Protein AF-B7R0A5-F1 (afdb_monomer_lite)

Sequence (135 aa):
MGEEFEGVKADACIGCGLCAQVCPHNAIFVMDNDKRVVSFHPELCKECNYECNSICPTQAIKGKPMRIDLEFEYAHCQVCGKKLDYTVKTAEFLYRKLERFYEHPEIVFMCDRCKHERVKEFPSEYLKFFGGMLK

Secondary structure (DSSP, 8-state):
------EE-TTT-----HHHHT-TT--EEEEESSSEEEEE-TTT--SS--HHHHT-TT--EESSPPSEEEEEPEEE-TTT-PEEEEEHHHHHHHHHHHTTTBS-GGGGGS-HHHHHHHHHH-TTTHHHHTTT-B-

pLDDT: mean 89.35, std 14.66, range [41.84, 98.56]

Radius of gyration: 17.72 Å; chains: 1; bounding box: 38×33×53 Å

Foldseek 3Di:
DDDDDAAFQLVLDFLPCVLCVPQPQNQWDWDDDQKIKIWGHLVSDDDDPSVSQVPRPSSRHDDRHDTDIHIFHFQAQPPPRHTDPGGPSVLVVQLVVLVQFAPASVCSSHDPVVLVVVCVVCVPCCCRHVVRHGD

Structure (mmCIF, N/CA/C/O backbone):
data_AF-B7R0A5-F1
#
_entry.id   AF-B7R0A5-F1
#
loop_
_atom_site.group_PDB
_atom_site.id
_atom_site.type_symbol
_atom_site.label_atom_id
_atom_site.label_alt_id
_atom_site.label_comp_id
_atom_site.label_asym_id
_atom_site.label_entity_id
_atom_site.label_seq_id
_atom_site.pdbx_PDB_ins_code
_atom_site.Cartn_x
_atom_site.Cartn_y
_atom_site.Cartn_z
_atom_site.occupancy
_atom_site.B_iso_or_equiv
_atom_site.auth_seq_id
_atom_site.auth_comp_id
_atom_site.auth_asym_id
_atom_site.auth_atom_id
_atom_site.pdbx_PDB_model_num
ATOM 1 N N . MET A 1 1 ? 16.142 -23.937 -3.157 1.00 41.84 1 MET A N 1
ATOM 2 C CA . MET A 1 1 ? 16.704 -23.033 -4.178 1.00 41.84 1 MET A CA 1
ATOM 3 C C . MET A 1 1 ? 15.531 -22.213 -4.684 1.00 41.84 1 MET A C 1
ATOM 5 O O . MET A 1 1 ? 14.703 -22.756 -5.397 1.00 41.84 1 MET A O 1
ATOM 9 N N . GLY A 1 2 ? 15.318 -21.027 -4.111 1.00 54.03 2 GLY A N 1
ATOM 10 C CA . GLY A 1 2 ? 14.153 -20.203 -4.440 1.00 54.03 2 GLY A CA 1
ATOM 11 C C . GLY A 1 2 ? 14.466 -19.389 -5.682 1.00 54.03 2 GLY A C 1
ATOM 12 O O . GLY A 1 2 ? 15.512 -18.750 -5.714 1.00 54.03 2 GLY A O 1
ATOM 13 N N . GLU A 1 3 ? 13.607 -19.453 -6.692 1.00 60.88 3 GLU A N 1
ATOM 14 C CA . GLU A 1 3 ? 13.766 -18.655 -7.905 1.00 60.88 3 GLU A CA 1
ATOM 15 C C . GLU A 1 3 ? 13.797 -17.164 -7.537 1.00 60.88 3 GLU A C 1
ATOM 17 O O . GLU A 1 3 ? 12.934 -16.657 -6.808 1.00 60.88 3 GLU A O 1
ATOM 22 N N . GLU A 1 4 ? 14.842 -16.468 -7.984 1.00 65.75 4 GLU A N 1
ATOM 23 C CA . GLU A 1 4 ? 14.945 -15.021 -7.850 1.00 65.75 4 GLU A CA 1
ATOM 24 C C . GLU A 1 4 ? 13.878 -14.391 -8.746 1.00 65.75 4 GLU A C 1
ATOM 26 O O . GLU A 1 4 ? 13.961 -14.442 -9.968 1.00 65.75 4 GLU A O 1
ATOM 31 N N . PHE A 1 5 ? 12.823 -13.853 -8.133 1.00 79.94 5 PHE A N 1
ATOM 32 C CA . PHE A 1 5 ? 11.783 -13.151 -8.876 1.00 79.94 5 PHE A CA 1
ATOM 33 C C . PHE A 1 5 ? 12.223 -11.716 -9.177 1.00 79.94 5 PHE A C 1
ATOM 35 O O . PHE A 1 5 ? 12.750 -11.027 -8.299 1.00 79.94 5 PHE A O 1
ATOM 42 N N . GLU A 1 6 ? 11.918 -11.256 -10.385 1.00 85.69 6 GLU A N 1
ATOM 43 C CA . GLU A 1 6 ? 12.019 -9.860 -10.800 1.00 85.69 6 GLU A CA 1
ATOM 44 C C . GLU A 1 6 ? 10.618 -9.353 -11.177 1.00 85.69 6 GLU A C 1
ATOM 46 O O . GLU A 1 6 ? 9.829 -10.067 -11.797 1.00 85.69 6 GLU A O 1
ATOM 51 N N . GLY A 1 7 ? 10.270 -8.142 -10.744 1.00 92.81 7 GLY A N 1
ATOM 52 C CA . GLY A 1 7 ? 8.958 -7.537 -10.954 1.00 92.81 7 GLY A CA 1
ATOM 53 C C . GLY A 1 7 ? 8.168 -7.315 -9.663 1.00 92.81 7 GLY A C 1
ATOM 54 O O . GLY A 1 7 ? 8.735 -7.023 -8.609 1.00 92.81 7 GLY A O 1
ATOM 55 N N . VAL A 1 8 ? 6.836 -7.408 -9.752 1.00 96.31 8 VAL A N 1
ATOM 56 C CA . VAL A 1 8 ? 5.909 -7.098 -8.651 1.00 96.31 8 VAL A CA 1
ATOM 57 C C . VAL A 1 8 ? 5.081 -8.327 -8.277 1.00 96.31 8 VAL A C 1
ATOM 59 O O . VAL A 1 8 ? 4.367 -8.886 -9.105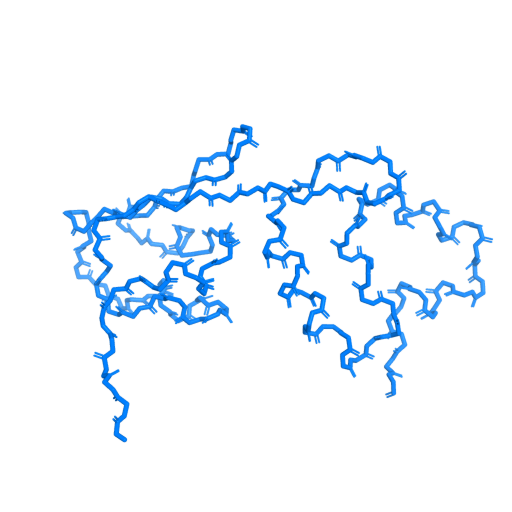 1.00 96.31 8 VAL A O 1
ATOM 62 N N . LYS A 1 9 ? 5.121 -8.708 -7.001 1.00 96.88 9 L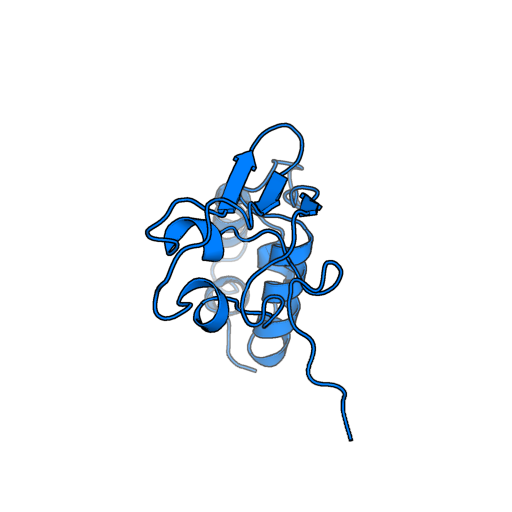YS A N 1
ATOM 63 C CA . LYS A 1 9 ? 4.234 -9.696 -6.379 1.00 96.88 9 LYS A CA 1
ATOM 64 C C . LYS A 1 9 ? 2.928 -9.033 -5.948 1.00 96.88 9 LYS A C 1
ATOM 66 O O . LYS A 1 9 ? 2.860 -8.363 -4.915 1.00 96.88 9 LYS A O 1
ATOM 71 N N . ALA A 1 10 ? 1.892 -9.196 -6.768 1.00 95.69 10 ALA A N 1
ATOM 72 C CA . ALA A 1 10 ? 0.582 -8.570 -6.576 1.00 95.69 10 ALA A CA 1
ATOM 73 C C . ALA A 1 10 ? -0.094 -8.953 -5.243 1.00 95.69 10 ALA A C 1
ATOM 75 O O . ALA A 1 10 ? -0.737 -8.127 -4.592 1.00 95.69 10 ALA A O 1
ATOM 76 N N . ASP A 1 11 ? 0.081 -10.199 -4.811 1.00 95.94 11 ASP A N 1
ATOM 77 C CA . ASP A 1 11 ? -0.434 -10.735 -3.553 1.00 95.94 11 ASP A CA 1
ATOM 78 C C . ASP A 1 11 ? 0.217 -10.070 -2.330 1.00 95.94 11 ASP A C 1
ATOM 80 O O . ASP A 1 11 ? -0.494 -9.684 -1.397 1.00 95.94 11 ASP A O 1
ATOM 84 N N . ALA A 1 12 ? 1.535 -9.849 -2.381 1.00 97.25 12 ALA A N 1
ATOM 85 C CA . ALA A 1 12 ? 2.323 -9.215 -1.324 1.00 97.25 12 ALA A CA 1
ATOM 86 C C . ALA A 1 12 ? 2.218 -7.679 -1.298 1.00 97.25 12 ALA A C 1
ATOM 88 O O . ALA A 1 12 ? 2.506 -7.054 -0.271 1.00 97.25 12 ALA A O 1
ATOM 89 N N . CYS A 1 13 ? 1.842 -7.039 -2.408 1.00 98.31 13 CYS A N 1
ATOM 90 C CA . CYS A 1 13 ? 1.622 -5.597 -2.432 1.00 98.31 13 CYS A CA 1
ATOM 91 C C . CYS A 1 13 ? 0.406 -5.237 -1.568 1.00 98.31 13 CYS A C 1
ATOM 93 O O . CYS A 1 13 ? -0.653 -5.860 -1.669 1.00 98.31 13 CYS A O 1
ATOM 95 N N . ILE A 1 14 ? 0.562 -4.212 -0.728 1.00 98.56 14 ILE A N 1
ATOM 96 C CA . ILE A 1 14 ? -0.489 -3.731 0.182 1.00 98.56 14 ILE A CA 1
ATOM 97 C C . ILE A 1 14 ? -1.093 -2.394 -0.253 1.00 98.56 14 ILE A C 1
ATOM 99 O O . ILE A 1 14 ? -1.970 -1.878 0.427 1.00 98.56 14 ILE A O 1
ATOM 103 N N . GLY A 1 15 ? -0.632 -1.800 -1.356 1.00 98.06 15 GLY A N 1
ATOM 104 C CA . GLY A 1 15 ? -1.155 -0.514 -1.825 1.00 98.06 15 GLY A CA 1
ATOM 105 C C . GLY A 1 15 ? -0.794 0.681 -0.931 1.00 98.06 15 GLY A C 1
ATOM 106 O O . GLY A 1 15 ? -1.570 1.626 -0.824 1.00 98.06 15 GLY A O 1
ATOM 107 N N . CYS A 1 16 ? 0.358 0.663 -0.248 1.00 97.75 16 CYS A N 1
ATOM 108 C CA . CYS A 1 16 ? 0.752 1.773 0.633 1.00 97.75 16 CYS A CA 1
ATOM 109 C C . CYS A 1 16 ? 1.270 3.011 -0.119 1.00 97.75 16 CYS A C 1
ATOM 111 O O . CYS A 1 16 ? 1.269 4.099 0.444 1.00 97.75 16 CYS A O 1
ATOM 113 N N . GLY A 1 17 ? 1.722 2.862 -1.369 1.00 97.50 17 GLY A N 1
ATOM 114 C CA . GLY A 1 17 ? 2.157 3.980 -2.215 1.00 97.50 17 GLY A CA 1
ATOM 115 C C . GLY A 1 17 ? 3.566 4.526 -1.946 1.00 97.50 17 GLY A C 1
ATOM 116 O O . GLY A 1 17 ? 4.028 5.377 -2.699 1.00 97.50 17 GLY A O 1
ATOM 117 N N . LEU A 1 18 ? 4.294 4.012 -0.946 1.00 98.31 18 LEU A N 1
ATOM 118 C CA . LEU A 1 18 ? 5.659 4.465 -0.619 1.00 98.31 18 LEU A CA 1
ATOM 119 C C . LEU A 1 18 ? 6.623 4.376 -1.813 1.00 98.31 18 LEU A C 1
ATOM 121 O O . LEU A 1 18 ? 7.456 5.253 -2.007 1.00 98.31 18 LEU A O 1
ATOM 125 N N . CYS A 1 19 ? 6.491 3.339 -2.645 1.00 98.25 19 CYS A N 1
ATOM 126 C CA . CYS A 1 19 ? 7.319 3.171 -3.838 1.00 98.25 19 CYS A CA 1
ATOM 127 C C . CYS A 1 19 ? 7.119 4.292 -4.871 1.00 98.25 19 CYS A C 1
ATOM 129 O O . CYS A 1 19 ? 8.086 4.678 -5.524 1.00 98.25 19 CYS A O 1
ATOM 131 N N . ALA A 1 20 ? 5.905 4.838 -4.992 1.00 98.25 20 ALA A N 1
ATOM 132 C CA . ALA A 1 20 ? 5.629 5.986 -5.850 1.00 98.25 20 ALA A CA 1
ATOM 133 C C . ALA A 1 20 ? 6.262 7.266 -5.296 1.00 98.25 20 ALA A C 1
ATOM 135 O O . ALA A 1 20 ? 6.864 8.020 -6.051 1.00 98.25 20 ALA A O 1
ATOM 136 N N . GLN A 1 21 ? 6.203 7.468 -3.975 1.00 97.88 21 GLN A N 1
ATOM 137 C CA . GLN A 1 21 ? 6.760 8.657 -3.318 1.00 97.88 21 GLN A CA 1
ATOM 138 C C . GLN A 1 21 ? 8.280 8.782 -3.474 1.00 97.88 21 GLN A C 1
ATOM 140 O O . GLN A 1 21 ? 8.796 9.894 -3.527 1.00 97.88 21 GLN A O 1
ATOM 145 N N . VAL A 1 22 ? 8.995 7.655 -3.534 1.00 98.25 22 VAL A N 1
ATOM 146 C CA . VAL A 1 22 ? 10.463 7.646 -3.648 1.00 98.25 22 VAL A CA 1
ATOM 147 C C . VAL A 1 22 ? 10.965 7.513 -5.085 1.00 98.25 22 VAL A C 1
ATOM 149 O O . VAL A 1 22 ? 12.171 7.552 -5.299 1.00 98.25 22 VAL A O 1
ATOM 152 N N . CYS A 1 23 ? 10.089 7.306 -6.075 1.00 98.06 23 CYS A N 1
ATOM 153 C CA . CYS A 1 23 ? 10.523 7.086 -7.451 1.00 98.06 23 CYS A CA 1
ATOM 154 C C . CYS A 1 23 ? 10.934 8.417 -8.109 1.00 98.06 23 CYS A C 1
ATOM 156 O O . CYS A 1 23 ? 10.058 9.224 -8.418 1.00 98.06 23 CYS A O 1
ATOM 158 N N . PRO A 1 24 ? 12.225 8.643 -8.428 1.00 97.75 24 PRO A N 1
ATOM 159 C CA . PRO A 1 24 ? 12.668 9.916 -9.007 1.00 97.75 24 PRO A CA 1
ATOM 160 C C . PRO A 1 24 ? 12.158 10.137 -10.439 1.00 97.75 24 PRO A C 1
ATOM 162 O O . PRO A 1 24 ? 12.147 11.262 -10.931 1.00 97.75 24 PRO A O 1
ATOM 165 N N . HIS A 1 25 ? 11.731 9.065 -11.113 1.00 97.75 25 HIS A N 1
ATOM 166 C CA . HIS A 1 25 ? 11.284 9.089 -12.508 1.00 97.75 25 HIS A CA 1
ATOM 167 C C . HIS A 1 25 ? 9.760 9.086 -12.661 1.00 97.75 25 HIS A C 1
ATOM 169 O O . HIS A 1 25 ? 9.275 9.035 -13.788 1.00 97.75 25 HIS A O 1
ATOM 175 N N . ASN A 1 26 ? 9.003 9.107 -11.555 1.00 97.00 26 ASN A N 1
ATOM 176 C CA . ASN A 1 26 ? 7.541 8.968 -11.563 1.00 97.00 26 ASN A CA 1
ATOM 177 C C . ASN A 1 26 ? 7.065 7.743 -12.370 1.00 97.00 26 ASN A C 1
ATOM 179 O O . ASN A 1 26 ? 6.086 7.801 -13.102 1.00 97.00 26 ASN A O 1
ATOM 183 N N . ALA A 1 27 ? 7.775 6.617 -12.258 1.00 98.12 27 ALA A N 1
ATOM 184 C CA . ALA A 1 27 ? 7.420 5.377 -12.951 1.00 98.12 27 ALA A CA 1
ATOM 185 C C . ALA A 1 27 ? 6.313 4.577 -12.242 1.00 98.12 27 ALA A C 1
ATOM 187 O O . ALA A 1 27 ? 5.928 3.502 -12.699 1.00 98.12 27 ALA A O 1
ATOM 188 N N . ILE A 1 28 ? 5.839 5.062 -11.096 1.00 98.44 28 ILE A N 1
ATOM 189 C CA . ILE A 1 28 ? 4.809 4.422 -10.285 1.00 98.44 28 ILE A CA 1
ATOM 190 C C . ILE A 1 28 ? 3.829 5.514 -9.868 1.00 98.44 28 ILE A C 1
ATOM 192 O O . ILE A 1 28 ? 4.245 6.509 -9.277 1.00 98.44 28 ILE A O 1
ATOM 196 N N . PHE A 1 29 ? 2.543 5.320 -10.147 1.00 98.12 29 PHE A N 1
ATOM 197 C CA . PHE A 1 29 ? 1.483 6.262 -9.791 1.00 98.12 29 PHE A CA 1
ATOM 198 C C . PHE A 1 29 ? 0.528 5.643 -8.780 1.00 98.12 29 PHE A C 1
ATOM 200 O O . PHE A 1 29 ? 0.268 4.438 -8.807 1.00 98.12 29 PHE A O 1
ATOM 207 N N . VAL A 1 30 ? -0.016 6.488 -7.907 1.00 97.88 30 VAL A N 1
ATOM 208 C CA . VAL A 1 30 ? -1.102 6.130 -6.994 1.00 97.88 30 VAL A CA 1
ATOM 209 C C . VAL A 1 30 ? -2.307 6.989 -7.341 1.00 97.88 30 VAL A C 1
ATOM 211 O O . VAL A 1 30 ? -2.197 8.211 -7.406 1.00 97.88 30 VAL A O 1
ATOM 214 N N . MET A 1 31 ? -3.444 6.345 -7.576 1.00 97.38 31 MET A N 1
ATOM 215 C CA . MET A 1 31 ? -4.727 7.008 -7.798 1.00 97.38 31 MET A CA 1
ATOM 216 C C . MET A 1 31 ? -5.668 6.641 -6.655 1.00 97.38 31 MET A C 1
ATOM 218 O O . MET A 1 31 ? -5.859 5.458 -6.367 1.00 97.38 31 MET A O 1
ATOM 222 N N . ASP A 1 32 ? -6.235 7.656 -6.008 1.00 95.31 32 ASP A N 1
ATOM 223 C CA . ASP A 1 32 ? -7.108 7.522 -4.842 1.00 95.31 32 ASP A CA 1
ATOM 224 C C . ASP A 1 32 ? -8.536 7.971 -5.201 1.00 95.31 32 ASP A C 1
ATOM 226 O O . ASP A 1 32 ? -8.844 9.161 -5.163 1.00 95.31 32 ASP A O 1
ATOM 230 N N . ASN A 1 33 ? -9.406 7.018 -5.553 1.00 93.25 33 ASN A N 1
ATOM 231 C CA . ASN A 1 33 ? -10.826 7.258 -5.848 1.00 93.25 33 ASN A CA 1
ATOM 232 C C . ASN A 1 33 ? -11.710 6.449 -4.870 1.00 93.25 33 ASN A C 1
ATOM 234 O O . ASN A 1 33 ? -11.512 6.487 -3.649 1.00 93.25 33 ASN A O 1
ATOM 238 N N . ASP A 1 34 ? -12.685 5.695 -5.390 1.00 93.88 34 ASP A N 1
ATOM 239 C CA . ASP A 1 34 ? -13.448 4.706 -4.615 1.00 93.88 34 ASP A CA 1
ATOM 240 C C . ASP A 1 34 ? -12.549 3.560 -4.143 1.00 93.88 34 ASP A C 1
ATOM 242 O O . ASP A 1 34 ? -12.681 3.081 -3.018 1.00 93.88 34 ASP A O 1
ATOM 246 N N . LYS A 1 35 ? -11.572 3.195 -4.978 1.00 96.69 35 LYS A N 1
ATOM 247 C CA . LYS A 1 35 ? -10.487 2.261 -4.675 1.00 96.69 35 LYS A CA 1
ATOM 248 C C . LYS A 1 35 ? -9.143 2.950 -4.841 1.00 96.69 35 LYS A C 1
ATOM 250 O O . LYS A 1 35 ? -9.030 3.943 -5.566 1.00 96.69 35 LYS A O 1
ATOM 255 N N . ARG A 1 36 ? -8.118 2.388 -4.204 1.00 97.88 36 ARG A N 1
ATOM 256 C CA . ARG A 1 36 ? -6.733 2.775 -4.461 1.00 97.88 36 ARG A CA 1
ATOM 257 C C . ARG A 1 36 ? -6.163 1.924 -5.585 1.00 97.88 36 ARG A C 1
ATOM 259 O O . ARG A 1 36 ? -6.226 0.701 -5.510 1.00 97.88 36 ARG A O 1
ATOM 266 N N . VAL A 1 37 ? -5.532 2.562 -6.565 1.00 98.44 37 VAL A N 1
ATOM 267 C CA . VAL A 1 37 ? -4.803 1.881 -7.642 1.00 98.44 37 VAL A CA 1
ATOM 268 C C . VAL A 1 37 ? -3.326 2.248 -7.578 1.00 98.44 37 VAL A C 1
ATOM 270 O O . VAL A 1 37 ? -2.994 3.428 -7.499 1.00 98.44 37 VAL A O 1
ATOM 273 N N . VAL A 1 38 ? -2.443 1.248 -7.624 1.00 98.44 38 VAL A N 1
ATOM 274 C CA . VAL A 1 38 ? -0.997 1.436 -7.810 1.00 98.44 38 VAL A CA 1
ATOM 275 C C . VAL A 1 38 ? -0.621 0.957 -9.207 1.00 98.44 38 VAL A C 1
ATOM 277 O O . VAL A 1 38 ? -0.722 -0.234 -9.496 1.00 98.44 38 VAL A O 1
ATOM 280 N N . SER A 1 39 ? -0.202 1.888 -10.061 1.00 98.38 39 SER A N 1
ATOM 281 C CA . SER A 1 39 ? 0.099 1.649 -11.474 1.00 98.38 39 SER A CA 1
ATOM 282 C C . SER A 1 39 ? 1.600 1.729 -11.732 1.00 98.38 39 SER A C 1
ATOM 284 O O . SER A 1 39 ? 2.229 2.730 -11.392 1.00 98.38 39 SER A O 1
ATOM 286 N N . PHE A 1 40 ? 2.182 0.687 -12.326 1.00 98.25 40 PHE A N 1
ATOM 287 C CA . PHE A 1 40 ? 3.617 0.586 -12.612 1.00 98.25 40 PHE A CA 1
ATOM 288 C C . PHE A 1 40 ? 3.889 0.745 -14.108 1.00 98.25 40 PHE A C 1
ATOM 290 O O . PHE A 1 40 ? 3.272 0.064 -14.925 1.00 98.25 40 PHE A O 1
ATOM 297 N N . HIS A 1 41 ? 4.831 1.613 -14.468 1.00 98.12 41 HIS A N 1
ATOM 298 C CA . HIS A 1 41 ? 5.157 2.009 -15.840 1.00 98.12 41 HIS A CA 1
ATOM 299 C C . HIS A 1 41 ? 6.634 1.709 -16.164 1.00 98.12 41 HIS A C 1
ATOM 301 O O . HIS A 1 41 ? 7.502 2.569 -15.967 1.00 98.12 41 HIS A O 1
ATOM 307 N N . PRO A 1 42 ? 6.974 0.487 -16.626 1.00 96.94 42 PRO A N 1
ATOM 308 C CA . PRO A 1 42 ? 8.355 0.097 -16.943 1.00 96.94 42 PRO A CA 1
ATOM 309 C C . PRO A 1 42 ? 9.042 1.001 -17.973 1.00 96.94 42 PRO A C 1
ATOM 311 O O . PRO A 1 42 ? 10.268 1.128 -17.962 1.00 96.94 42 PRO A O 1
ATOM 314 N N . GLU A 1 43 ? 8.272 1.621 -18.861 1.00 97.19 43 GLU A N 1
ATOM 315 C CA . GLU A 1 43 ? 8.731 2.559 -19.882 1.00 97.19 43 GLU A CA 1
ATOM 316 C C . GLU A 1 43 ? 9.273 3.868 -19.289 1.00 97.19 43 GLU A C 1
ATOM 318 O O . GLU A 1 43 ? 10.166 4.487 -19.866 1.00 97.19 43 GLU A O 1
ATOM 323 N N . LEU A 1 44 ? 8.786 4.261 -18.109 1.00 97.75 44 LEU A N 1
ATOM 324 C CA . LEU A 1 44 ? 9.267 5.428 -17.366 1.00 97.75 44 LEU A CA 1
ATOM 325 C C . LEU A 1 44 ? 10.395 5.065 -16.388 1.00 97.75 44 LEU A C 1
ATOM 327 O O . LEU A 1 44 ? 11.124 5.941 -15.925 1.00 97.75 44 LEU A O 1
ATOM 331 N N . CYS A 1 45 ? 10.565 3.778 -16.074 1.00 97.44 45 CYS A N 1
ATOM 332 C CA . CYS A 1 45 ? 11.592 3.296 -15.157 1.00 97.44 45 CYS A CA 1
ATOM 333 C C . CYS A 1 45 ? 12.979 3.311 -15.824 1.00 97.44 45 CYS A C 1
ATOM 335 O O . CYS A 1 45 ? 13.330 2.427 -16.619 1.00 97.44 45 CYS A O 1
ATOM 337 N N . LYS A 1 46 ? 13.751 4.345 -15.475 1.00 95.69 46 LYS A N 1
ATOM 338 C CA . LYS A 1 46 ? 15.133 4.598 -15.900 1.00 95.69 46 LYS A CA 1
ATOM 339 C C . LYS A 1 46 ? 16.124 4.259 -14.780 1.00 95.69 46 LYS A C 1
ATOM 341 O O . LYS A 1 46 ? 15.729 3.923 -13.664 1.00 95.69 46 LYS A O 1
ATOM 346 N N . GLU A 1 47 ? 17.411 4.361 -15.095 1.00 95.06 47 GLU A N 1
ATOM 347 C CA . GLU A 1 47 ? 18.515 4.093 -14.171 1.00 95.06 47 GLU A CA 1
ATOM 348 C C . GLU A 1 47 ? 18.389 4.906 -12.864 1.00 95.06 47 GLU A C 1
ATOM 350 O O . GLU A 1 47 ? 18.138 6.115 -12.880 1.00 95.06 47 GLU A O 1
ATOM 355 N N . CYS A 1 48 ? 18.476 4.206 -11.730 1.00 95.81 48 CYS A N 1
ATOM 356 C CA . CYS A 1 48 ? 18.403 4.717 -10.356 1.00 95.81 48 CYS A CA 1
ATOM 357 C C . CYS A 1 48 ? 18.906 3.632 -9.380 1.00 95.81 48 CYS A C 1
ATOM 359 O O . CYS A 1 48 ? 19.227 2.525 -9.816 1.00 95.81 48 CYS A O 1
ATOM 361 N N . ASN A 1 49 ? 18.919 3.900 -8.067 1.00 95.38 49 ASN A N 1
ATOM 362 C CA . ASN A 1 49 ? 19.333 2.900 -7.068 1.00 95.38 49 ASN A CA 1
ATOM 363 C C . ASN A 1 49 ? 18.172 2.047 -6.541 1.00 95.38 49 ASN A C 1
ATOM 365 O O . ASN A 1 49 ? 18.311 1.393 -5.507 1.00 95.38 49 ASN A O 1
ATOM 369 N N . TYR A 1 50 ? 17.032 2.025 -7.241 1.00 95.81 50 TYR A N 1
ATOM 370 C CA . TYR A 1 50 ? 15.914 1.146 -6.914 1.00 95.81 50 TYR A CA 1
ATOM 371 C C . TYR A 1 50 ? 15.361 1.343 -5.489 1.00 95.81 50 TYR A C 1
ATOM 373 O O . TYR A 1 50 ? 14.893 0.394 -4.861 1.00 95.81 50 TYR A O 1
ATOM 381 N N . GLU A 1 51 ? 15.330 2.583 -4.995 1.00 97.69 51 GLU A N 1
ATOM 382 C CA . GLU A 1 51 ? 14.821 2.954 -3.668 1.00 97.69 51 GLU A CA 1
ATOM 383 C C . GLU A 1 51 ? 13.381 2.459 -3.429 1.00 97.69 51 GLU A C 1
ATOM 385 O O . GLU A 1 51 ? 13.017 2.101 -2.307 1.00 97.69 51 GLU A O 1
ATOM 390 N N . CYS A 1 52 ? 12.579 2.348 -4.495 1.00 98.00 52 CYS A N 1
ATOM 391 C CA . CYS A 1 52 ? 11.233 1.771 -4.471 1.00 98.00 52 CYS A CA 1
ATOM 392 C C . CYS A 1 52 ? 11.189 0.301 -4.003 1.00 98.00 52 CYS A C 1
ATOM 394 O O . CYS A 1 52 ? 10.181 -0.119 -3.430 1.00 98.00 52 CYS A O 1
ATOM 396 N N . ASN A 1 53 ? 12.269 -0.461 -4.204 1.00 97.44 53 ASN A N 1
ATOM 397 C CA . ASN A 1 53 ? 12.439 -1.829 -3.713 1.00 97.44 53 ASN A CA 1
ATOM 398 C C . ASN A 1 53 ? 12.759 -1.846 -2.221 1.00 97.44 53 ASN A C 1
ATOM 400 O O . ASN A 1 53 ? 12.082 -2.530 -1.454 1.00 97.44 53 ASN A O 1
ATOM 404 N N . SER A 1 54 ? 13.728 -1.036 -1.799 1.00 96.75 54 SER A N 1
ATOM 405 C CA . SER A 1 54 ? 14.186 -0.981 -0.407 1.00 96.75 54 SER A CA 1
ATOM 406 C C . SER A 1 54 ? 13.131 -0.421 0.548 1.00 96.75 54 SER A C 1
ATOM 408 O O . SER A 1 54 ? 13.031 -0.875 1.686 1.00 96.75 54 SER A O 1
ATOM 410 N N . ILE A 1 55 ? 12.311 0.535 0.097 1.00 98.06 55 ILE A N 1
ATOM 411 C CA . ILE A 1 55 ? 11.245 1.120 0.924 1.00 98.06 55 ILE A CA 1
ATOM 412 C C . ILE A 1 55 ? 10.029 0.192 1.071 1.00 98.06 55 ILE A C 1
ATOM 414 O O . ILE A 1 55 ? 9.173 0.430 1.922 1.00 98.06 55 ILE A O 1
ATOM 418 N N . CYS A 1 56 ? 9.907 -0.846 0.234 1.00 98.25 56 CYS A N 1
ATOM 419 C CA . CYS A 1 56 ? 8.726 -1.698 0.203 1.00 98.25 56 CYS A CA 1
ATOM 420 C C . CYS A 1 56 ? 8.637 -2.552 1.482 1.00 98.25 56 CYS A C 1
ATOM 422 O O . CYS A 1 56 ? 9.402 -3.507 1.644 1.00 98.25 56 CYS A O 1
ATOM 424 N N . PRO A 1 57 ? 7.668 -2.297 2.380 1.00 97.62 57 PRO A N 1
ATOM 425 C CA . PRO A 1 57 ? 7.644 -2.930 3.697 1.00 97.62 57 PRO A CA 1
ATOM 426 C C . PRO A 1 57 ? 7.316 -4.430 3.645 1.00 97.62 57 PRO A C 1
ATOM 428 O O . PRO A 1 57 ? 7.562 -5.144 4.617 1.00 97.62 57 PRO A O 1
ATOM 431 N N . THR A 1 58 ? 6.760 -4.899 2.525 1.00 97.62 58 THR A N 1
ATOM 432 C CA . THR A 1 58 ? 6.445 -6.307 2.253 1.00 97.62 58 THR A CA 1
ATOM 433 C C . THR A 1 58 ? 7.387 -6.953 1.239 1.00 97.62 58 THR A C 1
ATOM 435 O O . THR A 1 58 ? 7.196 -8.121 0.912 1.00 97.62 58 THR A O 1
ATOM 438 N N . GLN A 1 59 ? 8.395 -6.223 0.741 1.00 96.81 59 GLN A N 1
ATOM 439 C CA . GLN A 1 59 ? 9.309 -6.687 -0.315 1.00 96.81 59 GLN A CA 1
ATOM 440 C C . GLN A 1 59 ? 8.567 -7.209 -1.561 1.00 96.81 59 GLN A C 1
ATOM 442 O O . GLN A 1 59 ? 8.984 -8.173 -2.203 1.00 96.81 59 GLN A O 1
ATOM 447 N N . ALA A 1 60 ? 7.434 -6.584 -1.890 1.00 97.50 60 ALA A N 1
ATOM 448 C CA . ALA A 1 60 ? 6.589 -6.975 -3.011 1.00 97.50 60 ALA A CA 1
ATOM 449 C C . ALA A 1 60 ? 7.187 -6.620 -4.379 1.00 97.50 60 ALA A C 1
ATOM 451 O O . ALA A 1 60 ? 6.716 -7.135 -5.384 1.00 97.50 60 ALA A O 1
ATOM 452 N N . ILE A 1 61 ? 8.197 -5.755 -4.437 1.00 96.38 61 ILE A N 1
ATOM 453 C CA . ILE A 1 61 ? 8.878 -5.360 -5.672 1.00 96.38 61 ILE A CA 1
ATOM 454 C C . ILE A 1 61 ? 10.357 -5.749 -5.595 1.00 96.38 61 ILE A C 1
ATOM 456 O O . ILE A 1 61 ? 10.983 -5.595 -4.542 1.00 96.38 61 ILE A O 1
ATOM 460 N N . LYS A 1 62 ? 10.881 -6.296 -6.698 1.00 95.56 62 LYS A N 1
ATOM 461 C CA . LYS A 1 62 ? 12.307 -6.569 -6.912 1.00 95.56 62 LYS A CA 1
ATOM 462 C C . LYS A 1 62 ? 12.723 -6.155 -8.319 1.00 95.56 62 LYS A C 1
ATOM 464 O O . LYS A 1 62 ? 12.038 -6.497 -9.279 1.00 95.56 62 LYS A O 1
ATOM 469 N N . GLY A 1 63 ? 13.865 -5.481 -8.438 1.00 94.38 63 GLY A N 1
ATOM 470 C CA . GLY A 1 63 ? 14.415 -5.052 -9.724 1.00 94.38 63 GLY A CA 1
ATOM 471 C C . GLY A 1 63 ? 13.500 -4.071 -10.457 1.00 94.38 63 GLY A C 1
ATOM 472 O O . GLY A 1 63 ? 12.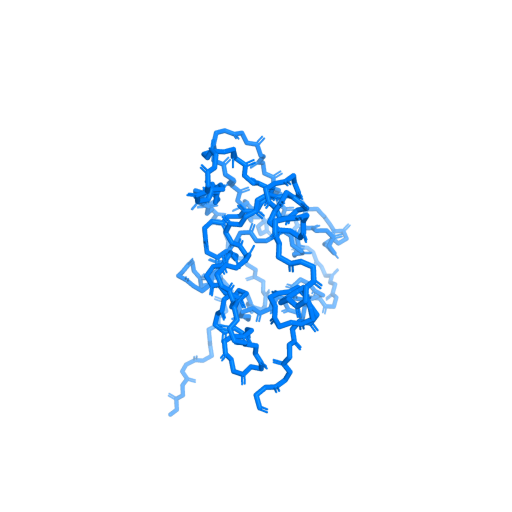857 -3.215 -9.834 1.00 94.38 63 GLY A O 1
ATOM 473 N N . LYS A 1 64 ? 13.455 -4.185 -11.788 1.00 94.75 64 LYS A N 1
ATOM 474 C CA . LYS A 1 64 ? 12.591 -3.350 -12.624 1.00 94.75 64 LYS A CA 1
ATOM 475 C C . LYS A 1 64 ? 11.157 -3.908 -12.624 1.00 94.75 64 LYS A C 1
ATOM 477 O O . LYS A 1 64 ? 10.956 -5.067 -12.984 1.00 94.75 64 LYS A O 1
ATOM 482 N N . PRO A 1 65 ? 10.132 -3.118 -12.250 1.00 94.56 65 PRO A N 1
ATOM 483 C CA . PRO A 1 65 ? 8.752 -3.593 -12.275 1.00 94.56 65 PRO A CA 1
ATOM 484 C C . PRO A 1 65 ? 8.260 -3.796 -13.712 1.00 94.56 65 PRO A C 1
ATOM 486 O O . PRO A 1 65 ? 8.666 -3.075 -14.620 1.00 94.56 65 PRO A O 1
ATOM 489 N N . MET A 1 66 ? 7.333 -4.735 -13.904 1.00 94.00 66 MET A N 1
ATOM 490 C CA . MET A 1 66 ? 6.568 -4.889 -15.147 1.00 94.00 66 MET A CA 1
ATOM 491 C C . MET A 1 66 ? 5.356 -3.945 -15.180 1.00 94.00 66 MET A C 1
ATOM 493 O O . MET A 1 66 ? 4.967 -3.399 -14.146 1.00 94.00 66 MET A O 1
ATOM 497 N N . ARG A 1 67 ? 4.740 -3.766 -16.358 1.00 97.44 67 ARG A N 1
ATOM 498 C CA . ARG A 1 67 ? 3.489 -3.004 -16.495 1.00 97.44 67 ARG A CA 1
ATOM 499 C C . ARG A 1 67 ? 2.376 -3.755 -15.764 1.00 97.44 67 ARG A C 1
ATOM 501 O O . ARG A 1 67 ? 2.012 -4.851 -16.181 1.00 97.44 67 ARG A O 1
ATOM 508 N N . ILE A 1 68 ? 1.851 -3.175 -14.689 1.00 97.44 68 ILE A N 1
ATOM 509 C CA . ILE A 1 68 ? 0.742 -3.746 -13.919 1.00 97.44 68 ILE A CA 1
ATOM 510 C C . ILE A 1 68 ? -0.006 -2.653 -13.159 1.00 97.44 68 ILE A C 1
ATOM 512 O O . ILE A 1 68 ? 0.613 -1.721 -12.642 1.00 97.44 68 ILE A O 1
ATOM 516 N N . ASP A 1 69 ? -1.322 -2.815 -13.064 1.00 98.19 69 ASP A N 1
ATOM 517 C CA . ASP A 1 69 ? -2.208 -1.990 -12.250 1.00 98.19 69 ASP A CA 1
ATOM 518 C C . ASP A 1 69 ? -2.780 -2.863 -11.128 1.00 98.19 69 ASP A C 1
ATOM 520 O O . ASP A 1 69 ? -3.349 -3.925 -11.379 1.00 98.19 69 ASP A O 1
ATOM 524 N N . LEU A 1 70 ? -2.569 -2.447 -9.879 1.00 98.25 70 LEU A N 1
ATOM 525 C CA . LEU A 1 70 ? -3.017 -3.172 -8.691 1.00 98.25 70 LEU A CA 1
ATOM 526 C C . LEU A 1 70 ? -4.080 -2.367 -7.954 1.00 98.25 70 LEU A C 1
ATOM 528 O O . LEU A 1 70 ? -3.797 -1.261 -7.494 1.00 98.25 70 LEU A O 1
ATOM 532 N N . GLU A 1 71 ? -5.271 -2.939 -7.803 1.00 98.31 71 GLU A N 1
ATOM 533 C CA . GLU A 1 71 ? -6.392 -2.310 -7.103 1.00 98.31 71 GLU A CA 1
ATOM 534 C C . GLU A 1 71 ? -6.526 -2.804 -5.657 1.00 98.31 71 GLU A C 1
ATOM 536 O O . GLU A 1 71 ? -6.339 -3.986 -5.358 1.00 98.31 71 GLU A O 1
ATOM 541 N N . PHE A 1 72 ? -6.892 -1.895 -4.754 1.00 98.38 72 PHE A N 1
ATOM 542 C CA . PHE A 1 72 ? -7.044 -2.159 -3.329 1.00 98.38 72 PHE A CA 1
ATOM 543 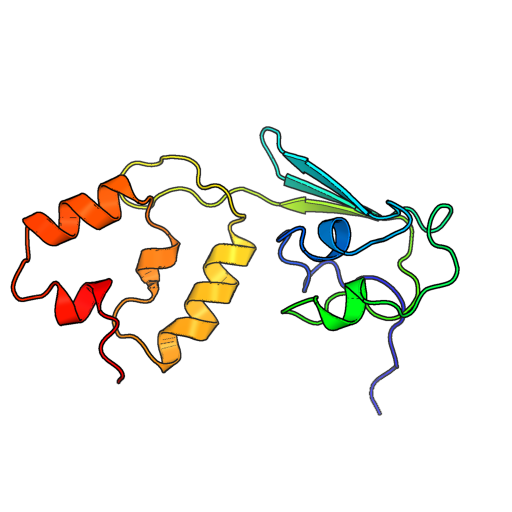C C . PHE A 1 72 ? -8.275 -1.459 -2.753 1.00 98.38 72 PHE A C 1
ATOM 545 O O . PHE A 1 72 ? -8.503 -0.271 -2.988 1.00 98.38 72 PHE A O 1
ATOM 552 N N . GLU A 1 73 ? -9.014 -2.184 -1.915 1.00 98.31 73 GLU A N 1
ATOM 553 C CA . GLU A 1 73 ? -10.104 -1.623 -1.117 1.00 98.31 73 GLU A CA 1
ATOM 554 C C . GLU A 1 73 ? -9.559 -0.800 0.057 1.00 98.31 73 GLU A C 1
ATOM 556 O O . GLU A 1 73 ? -8.575 -1.186 0.704 1.00 98.31 73 GLU A O 1
ATOM 561 N N . TYR A 1 74 ? -10.221 0.316 0.371 1.00 98.44 74 TYR A N 1
ATOM 562 C CA . TYR A 1 74 ? -9.920 1.087 1.576 1.00 98.44 74 TYR A CA 1
ATOM 563 C C . TYR A 1 74 ? -10.394 0.368 2.832 1.00 98.44 74 TYR A C 1
ATOM 565 O O . TYR A 1 74 ? -11.476 -0.225 2.877 1.00 98.44 74 TYR A O 1
ATOM 573 N N . ALA A 1 75 ? -9.595 0.474 3.891 1.00 98.25 75 ALA A N 1
ATOM 574 C CA . ALA A 1 75 ? -10.060 0.115 5.214 1.00 98.25 75 ALA A CA 1
ATOM 575 C C . ALA A 1 75 ? -11.163 1.088 5.650 1.00 98.25 75 ALA A C 1
ATOM 577 O O . ALA A 1 75 ? -11.176 2.264 5.282 1.00 98.25 75 ALA A O 1
ATOM 578 N N . HIS A 1 76 ? -12.089 0.593 6.461 1.00 98.12 76 HIS A N 1
ATOM 579 C CA . HIS A 1 76 ? -13.146 1.398 7.055 1.00 98.12 76 HIS A CA 1
ATOM 580 C C . HIS A 1 76 ? -13.067 1.271 8.569 1.00 98.12 76 HIS A C 1
ATOM 582 O O . HIS A 1 76 ? -12.687 0.231 9.108 1.00 98.12 76 HIS A O 1
ATOM 588 N N . CYS A 1 77 ? -13.405 2.352 9.265 1.00 97.31 77 CYS A N 1
ATOM 589 C CA . CYS A 1 77 ? -13.436 2.358 10.711 1.00 97.31 77 CYS A CA 1
ATOM 590 C C . CYS A 1 77 ? -14.463 1.336 11.207 1.00 97.31 77 CYS A C 1
ATOM 592 O O . CYS A 1 77 ? -15.652 1.493 10.947 1.00 97.31 77 CYS A O 1
ATOM 594 N N . GLN A 1 78 ? -14.027 0.360 11.998 1.00 95.75 78 GLN A N 1
ATOM 595 C CA . GLN A 1 78 ? -14.889 -0.691 12.548 1.00 95.75 78 GLN A CA 1
ATOM 596 C C . GLN A 1 78 ? -15.977 -0.173 13.509 1.00 95.75 78 GLN A C 1
ATOM 598 O O . GLN A 1 78 ? -16.908 -0.899 13.827 1.00 95.75 78 GLN A O 1
ATOM 603 N N . VAL A 1 79 ? -15.862 1.076 13.980 1.00 94.31 79 VAL A N 1
ATOM 604 C CA . VAL A 1 79 ? -16.823 1.694 14.909 1.00 94.31 79 VAL A CA 1
ATOM 605 C C . VAL A 1 79 ? -17.875 2.520 14.171 1.00 94.31 79 VAL A C 1
ATOM 607 O O . VAL A 1 79 ? -19.061 2.382 14.435 1.00 94.31 79 VAL A O 1
ATOM 610 N N . CYS A 1 80 ? -17.457 3.399 13.255 1.00 96.62 80 CYS A N 1
ATOM 611 C CA . CYS A 1 80 ? -18.363 4.362 12.610 1.00 96.62 80 CYS A CA 1
ATOM 612 C C . CYS A 1 80 ? -18.510 4.186 11.095 1.00 96.62 80 CYS A C 1
ATOM 614 O O . CYS A 1 80 ? -19.190 4.984 10.459 1.00 96.62 80 CYS A O 1
ATOM 616 N N . GLY A 1 81 ? -17.816 3.220 10.491 1.00 97.00 81 GLY A N 1
ATOM 617 C CA . GLY A 1 81 ? -17.823 2.991 9.046 1.00 97.00 81 GLY A CA 1
ATOM 618 C C . GLY A 1 81 ? -17.078 4.043 8.219 1.00 97.00 81 GLY A C 1
ATOM 619 O O . GLY A 1 81 ? -17.049 3.934 7.001 1.00 97.00 81 GLY A O 1
ATOM 620 N N . LYS A 1 82 ? -16.450 5.060 8.830 1.00 97.75 82 LYS A N 1
ATOM 621 C CA . LYS A 1 82 ? -15.686 6.083 8.091 1.00 97.75 82 LYS A CA 1
ATOM 622 C C . LYS A 1 82 ? -14.557 5.440 7.272 1.00 97.75 82 LYS A C 1
ATOM 624 O O . LYS A 1 82 ? -13.741 4.720 7.846 1.00 97.75 82 LYS A O 1
ATOM 629 N N . LYS A 1 83 ? -14.462 5.770 5.978 1.00 97.38 83 LYS A N 1
ATOM 630 C CA . LYS A 1 83 ? -13.328 5.407 5.109 1.00 97.38 83 LYS A CA 1
ATOM 631 C C . LYS A 1 83 ? -12.006 5.922 5.694 1.00 97.38 83 LYS A C 1
ATOM 633 O O . LYS A 1 83 ? -11.916 7.091 6.079 1.00 97.38 83 LYS A O 1
ATOM 638 N N . LEU A 1 84 ? -11.010 5.047 5.781 1.00 97.25 84 LEU A N 1
ATOM 639 C CA . LEU A 1 84 ? -9.651 5.368 6.221 1.00 97.25 84 LEU A CA 1
ATOM 640 C C . LEU A 1 84 ? -8.777 5.740 5.011 1.00 97.25 84 LEU A C 1
ATOM 642 O O . LEU A 1 84 ? -9.131 5.470 3.866 1.00 97.25 84 LEU A O 1
ATOM 646 N N . ASP A 1 85 ? -7.638 6.375 5.261 1.00 96.00 85 ASP A N 1
ATOM 647 C CA . ASP A 1 85 ? -6.680 6.862 4.254 1.00 96.00 85 ASP A CA 1
ATOM 648 C C . ASP A 1 85 ? -5.703 5.779 3.747 1.00 96.00 85 ASP A C 1
ATOM 650 O O . ASP A 1 85 ? -4.840 6.030 2.898 1.00 96.00 85 ASP A O 1
ATOM 654 N N . TYR A 1 86 ? -5.870 4.546 4.225 1.00 97.44 86 TYR A N 1
ATOM 655 C CA . TYR A 1 86 ? -5.102 3.374 3.824 1.00 97.44 86 TYR A CA 1
ATOM 656 C C . TYR A 1 86 ? -5.993 2.175 3.498 1.00 97.44 86 TYR A C 1
ATOM 658 O O . TYR A 1 86 ? -7.181 2.111 3.821 1.00 97.44 86 TYR A O 1
ATOM 666 N N . THR A 1 87 ? -5.392 1.208 2.815 1.00 98.50 87 THR A N 1
ATOM 667 C CA . THR A 1 87 ? -6.066 0.013 2.307 1.00 98.50 87 THR A CA 1
ATOM 668 C C . THR A 1 87 ? -6.334 -1.006 3.413 1.00 98.50 87 THR A C 1
ATOM 670 O O . THR A 1 87 ? -5.646 -1.021 4.439 1.00 98.50 87 THR A O 1
ATOM 673 N N . VAL A 1 88 ? -7.271 -1.928 3.173 1.00 98.44 88 VAL A N 1
ATOM 674 C CA . VAL A 1 88 ? -7.503 -3.089 4.054 1.00 98.44 88 VAL A CA 1
ATOM 675 C C . VAL A 1 88 ? -6.205 -3.870 4.267 1.00 98.44 88 VAL A C 1
ATOM 677 O O . VAL A 1 88 ? -5.815 -4.114 5.405 1.00 98.44 88 VAL A O 1
ATOM 680 N N . LYS A 1 89 ? -5.461 -4.154 3.190 1.00 98.50 89 LYS A N 1
ATOM 681 C CA . LYS A 1 89 ? -4.175 -4.863 3.276 1.00 98.50 89 LYS A CA 1
ATOM 682 C C . LYS A 1 89 ? -3.133 -4.124 4.122 1.00 98.50 89 LYS A C 1
ATOM 684 O O . LYS A 1 89 ? -2.328 -4.759 4.798 1.00 98.50 89 LYS A O 1
ATOM 689 N N . THR A 1 90 ? -3.124 -2.789 4.098 1.00 98.25 90 THR A N 1
ATOM 690 C CA . THR A 1 90 ? -2.230 -1.999 4.960 1.00 98.25 90 THR A CA 1
ATOM 691 C C . THR A 1 90 ? -2.628 -2.144 6.426 1.00 98.25 90 THR A C 1
ATOM 693 O O . THR A 1 90 ? -1.762 -2.365 7.271 1.00 98.25 90 THR A O 1
ATOM 696 N N . ALA A 1 91 ? -3.926 -2.086 6.729 1.00 97.94 91 ALA A N 1
ATOM 697 C CA . ALA A 1 91 ? -4.440 -2.298 8.079 1.00 97.94 91 ALA A CA 1
ATOM 698 C C . ALA A 1 91 ? -4.085 -3.701 8.605 1.00 97.94 91 ALA A C 1
ATOM 700 O O . ALA A 1 91 ? -3.552 -3.830 9.703 1.00 97.94 91 ALA A O 1
ATOM 701 N N . GLU A 1 92 ? -4.286 -4.744 7.796 1.00 98.06 92 GLU A N 1
ATOM 702 C CA . GLU A 1 92 ? -3.929 -6.132 8.127 1.00 98.06 92 GLU A CA 1
ATOM 703 C C . GLU A 1 92 ? -2.422 -6.314 8.344 1.00 98.06 92 GLU A C 1
ATOM 705 O O . GLU A 1 92 ? -1.994 -7.002 9.273 1.00 98.06 92 GLU A O 1
ATOM 710 N N . PHE A 1 93 ? -1.599 -5.685 7.502 1.00 97.75 93 PHE A N 1
ATOM 711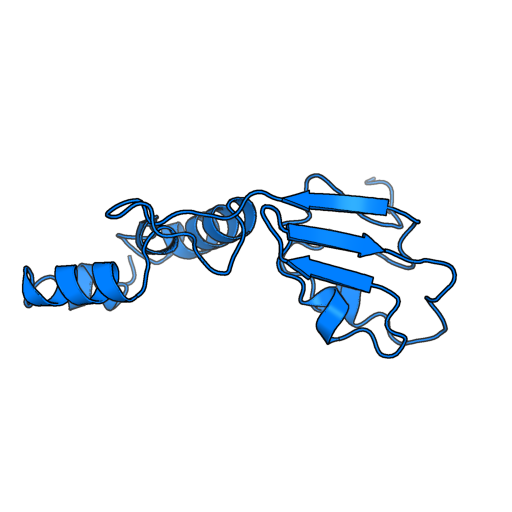 C CA . PHE A 1 93 ? -0.148 -5.703 7.653 1.00 97.75 93 PHE A CA 1
ATOM 712 C C . PHE A 1 93 ? 0.290 -5.080 8.983 1.00 97.75 93 PHE A C 1
ATOM 714 O O . PHE A 1 93 ? 1.125 -5.649 9.691 1.00 97.75 93 PHE A O 1
ATOM 721 N N . LEU A 1 94 ? -0.284 -3.927 9.336 1.00 96.06 94 LEU A N 1
ATOM 722 C CA . LEU A 1 94 ? -0.006 -3.265 10.607 1.00 96.06 94 LEU A CA 1
ATOM 723 C C . LEU A 1 94 ? -0.511 -4.099 11.785 1.00 96.06 94 LEU A C 1
ATOM 725 O O . LEU A 1 94 ? 0.249 -4.298 12.726 1.00 96.06 94 LEU A O 1
ATOM 729 N N . TYR A 1 95 ? -1.721 -4.659 11.707 1.00 95.62 95 TYR A N 1
ATOM 730 C CA . TYR A 1 95 ? -2.263 -5.560 12.727 1.00 95.62 95 TYR A CA 1
ATOM 731 C C . TYR A 1 95 ? -1.266 -6.676 13.053 1.00 95.62 95 TYR A C 1
ATOM 733 O O . TYR A 1 95 ? -0.855 -6.821 14.200 1.00 95.62 95 TYR A O 1
ATOM 741 N N . ARG A 1 96 ? -0.788 -7.399 12.030 1.00 95.94 96 ARG A N 1
ATOM 742 C CA . ARG A 1 96 ? 0.162 -8.516 12.189 1.00 95.94 96 ARG A CA 1
ATOM 743 C C . ARG A 1 96 ? 1.518 -8.096 12.753 1.00 95.94 96 ARG A C 1
ATOM 745 O O . ARG A 1 96 ? 2.200 -8.877 13.414 1.00 95.94 96 ARG A O 1
ATOM 752 N N . LYS A 1 97 ? 1.959 -6.868 12.470 1.00 93.88 97 LYS A N 1
ATOM 753 C CA . LYS A 1 97 ? 3.188 -6.328 13.064 1.00 93.88 97 LYS A CA 1
ATOM 754 C C . LYS A 1 97 ? 2.994 -5.959 14.528 1.00 93.88 97 LYS A C 1
ATOM 756 O O . LYS A 1 97 ? 3.903 -6.172 15.324 1.00 93.88 97 LYS A O 1
ATOM 761 N N . LEU A 1 98 ? 1.836 -5.405 14.863 1.00 90.31 98 LEU A N 1
ATOM 762 C CA . LEU A 1 98 ? 1.540 -4.870 16.184 1.00 90.31 98 LEU A CA 1
ATOM 763 C C . LEU A 1 98 ? 1.073 -5.950 17.161 1.00 90.31 98 LEU A C 1
ATOM 765 O O . LEU A 1 98 ? 1.406 -5.854 18.333 1.00 90.31 98 LEU A O 1
ATOM 769 N N . GLU A 1 99 ? 0.391 -7.005 16.708 1.00 91.62 99 GLU A N 1
ATOM 770 C CA . GLU A 1 99 ? -0.180 -8.056 17.571 1.00 91.62 99 GLU A CA 1
ATOM 771 C C . GLU A 1 99 ? 0.857 -8.772 18.446 1.00 91.62 99 GLU A C 1
ATOM 773 O O . GLU A 1 99 ? 0.519 -9.356 19.474 1.00 91.62 99 GLU A O 1
ATOM 778 N N . ARG A 1 100 ? 2.134 -8.733 18.053 1.00 88.44 100 ARG A N 1
ATOM 779 C CA . ARG A 1 100 ? 3.244 -9.308 18.824 1.00 88.44 100 ARG A CA 1
ATOM 780 C C . ARG A 1 100 ? 3.653 -8.450 20.011 1.00 88.44 100 ARG A C 1
ATOM 782 O O . ARG A 1 100 ? 4.162 -8.986 20.985 1.00 88.44 100 ARG A O 1
ATOM 789 N N . PHE A 1 101 ? 3.457 -7.144 19.905 1.00 85.19 101 PHE A N 1
ATOM 790 C CA . PHE A 1 101 ? 3.918 -6.173 20.886 1.00 85.19 101 PHE A CA 1
ATOM 791 C C . PHE A 1 101 ? 2.762 -5.607 21.695 1.00 85.19 101 PHE A C 1
ATOM 793 O O . PHE A 1 101 ? 2.959 -5.280 22.847 1.00 85.19 101 PHE A O 1
ATOM 800 N N . TYR A 1 102 ? 1.564 -5.526 21.126 1.00 81.88 102 TYR A N 1
ATOM 801 C CA . TYR A 1 102 ? 0.455 -4.775 21.693 1.00 81.88 102 TYR A CA 1
ATOM 802 C C . TYR A 1 102 ? -0.769 -5.662 21.911 1.00 81.88 102 TYR A C 1
ATOM 804 O O . TYR A 1 102 ? -1.040 -6.574 21.126 1.00 81.88 102 TYR A O 1
ATOM 812 N N . GLU A 1 103 ? -1.515 -5.395 22.984 1.00 82.06 103 GLU A N 1
ATOM 813 C CA . GLU A 1 103 ? -2.747 -6.122 23.325 1.00 82.06 103 GLU A CA 1
ATOM 814 C C . GLU A 1 103 ? -3.911 -5.793 22.383 1.00 82.06 103 GLU A C 1
ATOM 816 O O . GLU A 1 103 ? -4.730 -6.666 22.109 1.00 82.06 103 GLU A O 1
ATOM 821 N N . HIS A 1 104 ? -3.932 -4.572 21.836 1.00 86.00 104 HIS A N 1
ATOM 822 C CA . HIS A 1 104 ? -5.039 -4.047 21.029 1.00 86.00 104 HIS A CA 1
ATOM 823 C C . HIS A 1 104 ? -4.623 -3.633 19.604 1.00 86.00 104 HIS A C 1
ATOM 825 O O . HIS A 1 104 ? -4.752 -2.466 19.228 1.00 86.00 104 HIS A O 1
ATOM 831 N N . PRO A 1 105 ? -4.090 -4.546 18.771 1.00 89.06 105 PRO A N 1
ATOM 832 C CA . PRO A 1 105 ? -3.696 -4.241 17.394 1.00 89.06 105 PRO A CA 1
ATOM 833 C C . PRO A 1 105 ? -4.883 -3.872 16.488 1.00 89.06 105 PRO A C 1
ATOM 835 O O . PRO A 1 105 ? -4.682 -3.248 15.448 1.00 89.06 105 PRO A O 1
ATOM 838 N N . GLU A 1 106 ? -6.125 -4.191 16.866 1.00 90.44 106 GLU A N 1
ATOM 839 C CA . GLU A 1 106 ? -7.346 -3.861 16.121 1.00 90.44 106 GLU A CA 1
ATOM 840 C C . GLU A 1 106 ? -7.577 -2.353 15.957 1.00 90.44 106 GLU A C 1
ATOM 842 O O . GLU A 1 106 ? -8.313 -1.937 15.060 1.00 90.44 106 GLU A O 1
ATOM 847 N N . ILE A 1 107 ? -6.908 -1.509 16.750 1.00 89.56 107 ILE A N 1
ATOM 848 C CA . ILE A 1 107 ? -6.981 -0.047 16.622 1.00 89.56 107 ILE A CA 1
ATOM 849 C C . ILE A 1 107 ? -6.556 0.453 15.232 1.00 89.56 107 ILE A C 1
ATOM 851 O O . ILE A 1 107 ? -6.939 1.552 14.827 1.00 89.56 107 ILE A O 1
ATOM 855 N N . VAL A 1 108 ? -5.812 -0.348 14.461 1.00 93.62 108 VAL A N 1
ATOM 856 C CA . VAL A 1 108 ? -5.489 -0.065 13.051 1.00 93.62 108 VAL A CA 1
ATOM 857 C C . VAL A 1 108 ? -6.717 -0.067 12.137 1.00 93.62 108 VAL A C 1
ATOM 859 O O . VAL A 1 108 ? -6.630 0.401 11.012 1.00 93.62 108 VAL A O 1
ATOM 862 N N . PHE A 1 109 ? -7.876 -0.534 12.597 1.00 96.62 109 PHE A N 1
ATOM 863 C CA . PHE A 1 109 ? -9.159 -0.409 11.898 1.00 96.62 109 PHE A CA 1
ATOM 864 C C . PHE A 1 109 ? -10.044 0.683 12.513 1.00 96.62 109 PHE A C 1
ATOM 866 O O . PHE A 1 109 ? -11.266 0.635 12.408 1.00 96.62 109 PHE A O 1
ATOM 873 N N . MET A 1 110 ? -9.472 1.675 13.196 1.00 94.50 110 MET A N 1
ATOM 874 C CA . MET A 1 110 ? -10.219 2.791 13.782 1.00 94.50 110 MET A CA 1
ATOM 875 C C . MET A 1 110 ? -9.748 4.139 13.231 1.00 94.50 110 MET A C 1
ATOM 877 O O . MET A 1 110 ? -8.550 4.379 13.093 1.00 94.50 110 MET A O 1
ATOM 881 N N . CYS A 1 111 ? -10.692 5.046 12.965 1.00 95.25 111 CYS A N 1
ATOM 882 C CA . CYS A 1 111 ? -10.367 6.430 12.628 1.00 95.25 111 CYS A CA 1
ATOM 883 C C . CYS A 1 111 ? -9.941 7.213 13.879 1.00 95.25 111 CYS A C 1
ATOM 885 O O . CYS A 1 111 ? -10.321 6.856 14.996 1.00 95.25 111 CYS A O 1
ATOM 887 N N . ASP A 1 112 ? -9.221 8.319 13.693 1.00 91.88 112 ASP A N 1
ATOM 888 C CA . ASP A 1 112 ? -8.681 9.123 14.802 1.00 91.88 112 ASP A CA 1
ATOM 889 C C . ASP A 1 112 ? -9.752 9.620 15.775 1.00 91.88 112 ASP A C 1
ATOM 891 O O . ASP A 1 112 ? -9.529 9.652 16.983 1.00 91.88 112 ASP A O 1
ATOM 895 N N . ARG A 1 113 ? -10.951 9.935 15.268 1.00 92.88 113 ARG A N 1
ATOM 896 C CA . ARG A 1 113 ? -12.079 10.348 16.109 1.00 92.88 113 ARG A CA 1
ATOM 897 C C . ARG A 1 113 ? -12.518 9.225 17.047 1.00 92.88 113 ARG A C 1
ATOM 899 O O . ARG A 1 113 ? -12.518 9.419 18.254 1.00 92.88 113 ARG A O 1
ATOM 906 N N . CYS A 1 114 ? -12.854 8.054 16.506 1.00 91.31 114 CYS A N 1
ATOM 907 C CA . CYS A 1 114 ? -13.312 6.926 17.321 1.00 91.31 114 CYS A CA 1
ATOM 908 C C . CYS A 1 114 ? -12.201 6.381 18.220 1.00 91.31 114 CYS A C 1
ATOM 910 O O . CYS A 1 114 ? -12.486 5.852 19.292 1.00 91.31 114 CYS A O 1
ATOM 912 N N . LYS A 1 115 ? -10.934 6.541 17.814 1.00 87.69 115 LYS A N 1
ATOM 913 C CA . LYS A 1 115 ? -9.794 6.313 18.698 1.00 87.69 115 LYS A CA 1
ATOM 914 C C . LYS A 1 115 ? -9.878 7.240 19.913 1.00 87.69 115 LYS A C 1
ATOM 916 O O . LYS A 1 115 ? -9.972 6.770 21.038 1.00 87.69 115 LYS A O 1
ATOM 921 N N . HIS A 1 116 ? -9.937 8.548 19.681 1.00 86.12 116 HIS A N 1
ATOM 922 C CA . HIS A 1 116 ? -9.996 9.553 20.739 1.00 86.12 116 HIS A CA 1
ATOM 923 C C . HIS A 1 116 ? -11.256 9.458 21.624 1.00 86.12 116 HIS A C 1
ATOM 925 O O . HIS A 1 116 ? -11.188 9.734 22.816 1.00 86.12 116 HIS A O 1
ATOM 931 N N . GLU A 1 117 ? -12.406 9.060 21.080 1.00 84.62 117 GLU A N 1
ATOM 932 C CA . GLU A 1 117 ? -13.637 8.846 21.858 1.00 84.62 117 GLU A CA 1
ATOM 933 C C . GLU A 1 117 ? -13.474 7.705 22.870 1.00 84.62 117 GLU A C 1
ATOM 935 O O . GLU A 1 117 ? -13.771 7.898 24.048 1.00 84.62 117 GLU A O 1
ATOM 940 N N . ARG A 1 118 ? -12.880 6.573 22.466 1.00 73.62 118 ARG A N 1
ATOM 941 C CA . ARG A 1 118 ? -12.601 5.460 23.390 1.00 73.62 118 ARG A CA 1
ATOM 942 C C . ARG A 1 118 ? -11.679 5.848 24.547 1.00 73.62 118 ARG A C 1
ATOM 944 O O . ARG A 1 118 ? -11.851 5.350 25.653 1.00 73.62 118 ARG A O 1
ATOM 951 N N . VAL A 1 119 ? -10.728 6.757 24.320 1.00 68.94 119 VAL A N 1
ATOM 952 C CA . VAL A 1 119 ? -9.851 7.292 25.382 1.00 68.94 119 VAL A CA 1
ATOM 953 C C . VAL A 1 119 ? -10.657 7.932 26.508 1.00 68.94 119 VAL A C 1
ATOM 955 O O . VAL A 1 119 ? -10.325 7.766 27.680 1.00 68.94 119 VAL A O 1
ATOM 958 N N . LYS A 1 120 ? -11.702 8.688 26.151 1.00 68.75 120 LYS A N 1
ATOM 959 C CA . LYS A 1 120 ? -12.527 9.424 27.115 1.00 68.75 120 LYS A CA 1
ATOM 960 C C . LYS A 1 120 ? -13.384 8.493 27.961 1.00 68.75 120 LYS A C 1
ATOM 962 O O . LYS A 1 120 ? -13.619 8.795 29.125 1.00 68.75 120 LYS A O 1
ATOM 967 N N . GLU A 1 121 ? -13.838 7.389 27.376 1.00 59.47 121 GLU A N 1
ATOM 968 C CA . GLU A 1 121 ? -14.662 6.391 28.061 1.00 59.47 121 GLU A CA 1
ATOM 969 C C . GLU A 1 121 ? -13.844 5.550 29.054 1.00 59.47 121 GLU A C 1
ATOM 971 O O . GLU A 1 121 ? -14.367 5.173 30.100 1.00 59.47 121 GLU A O 1
ATOM 976 N N . PHE A 1 122 ? -12.549 5.326 28.786 1.00 58.91 122 PHE A N 1
ATOM 977 C CA . PHE A 1 122 ? -11.691 4.463 29.610 1.00 58.91 122 PHE A CA 1
ATOM 978 C C . PHE A 1 122 ? -10.313 5.089 29.929 1.00 58.91 122 PHE A C 1
ATOM 980 O O . PHE A 1 122 ? -9.278 4.591 29.479 1.00 58.91 122 PHE A O 1
ATOM 987 N N . PRO A 1 123 ? -10.244 6.162 30.743 1.00 59.97 123 PRO A N 1
ATOM 988 C CA . PRO A 1 123 ? -8.991 6.880 30.998 1.00 59.97 123 PRO A CA 1
ATOM 989 C C . PRO A 1 123 ? -7.922 6.061 31.746 1.00 59.97 123 PRO A C 1
ATOM 991 O O . PRO A 1 123 ? -6.734 6.296 31.547 1.00 59.97 123 PRO A O 1
ATOM 994 N N . SER A 1 124 ? -8.302 5.079 32.573 1.00 58.50 124 SER A N 1
ATOM 995 C CA . SER A 1 124 ? -7.354 4.170 33.248 1.00 58.50 124 SER A CA 1
ATOM 996 C C . SER A 1 124 ? -6.878 3.016 32.354 1.00 58.50 124 SER A C 1
ATOM 998 O O . SER A 1 124 ? -5.783 2.493 32.555 1.00 58.50 124 SER A O 1
ATOM 1000 N N . GLU A 1 125 ? -7.663 2.642 31.340 1.00 54.03 125 GLU A N 1
ATOM 1001 C CA . GLU A 1 125 ? -7.287 1.655 30.320 1.00 54.03 125 GLU A CA 1
ATOM 1002 C C . GLU A 1 125 ? -6.623 2.307 29.101 1.00 54.03 125 GLU A C 1
ATOM 1004 O O . GLU A 1 125 ? -6.115 1.612 28.230 1.00 54.03 125 GLU A O 1
ATOM 1009 N N . TYR A 1 126 ? -6.547 3.639 29.056 1.00 54.91 126 TYR A N 1
ATOM 1010 C CA . TYR A 1 126 ? -5.883 4.409 28.006 1.00 54.91 126 TYR A CA 1
ATOM 1011 C C . TYR A 1 126 ? -4.429 3.971 27.762 1.00 54.91 126 TYR A C 1
ATOM 1013 O O . TYR A 1 126 ? -4.000 3.831 26.615 1.00 54.91 126 TYR A O 1
ATOM 1021 N N . LEU A 1 127 ? -3.685 3.685 28.836 1.00 53.44 127 LEU A N 1
ATOM 1022 C CA . LEU A 1 127 ? -2.324 3.140 28.759 1.00 53.44 127 LEU A CA 1
ATOM 1023 C C . LEU A 1 127 ? -2.292 1.718 28.177 1.00 53.44 127 LEU A C 1
ATOM 1025 O O . LEU A 1 127 ? -1.333 1.371 27.494 1.00 53.44 127 LEU A O 1
ATOM 1029 N N . LYS A 1 128 ? -3.351 0.932 28.389 1.00 50.97 128 LYS A N 1
ATOM 1030 C CA . LYS A 1 128 ? -3.488 -0.439 27.878 1.00 50.97 128 LYS A CA 1
ATOM 1031 C C . LYS A 1 128 ? -3.889 -0.448 26.396 1.00 50.97 128 LYS A C 1
ATOM 1033 O O . LYS A 1 128 ? -3.268 -1.140 25.598 1.00 50.97 128 LYS A O 1
ATOM 1038 N N . PHE A 1 129 ? -4.856 0.390 26.009 1.00 51.22 129 PHE A N 1
ATOM 1039 C CA . PHE A 1 129 ? -5.447 0.438 24.662 1.00 51.22 129 PHE A CA 1
ATOM 1040 C C . PHE A 1 129 ? -4.697 1.309 23.641 1.00 51.22 129 PHE A C 1
ATOM 1042 O O . PHE A 1 129 ? -4.578 0.912 22.485 1.00 51.22 129 PHE A O 1
ATOM 1049 N N . PHE A 1 130 ? -4.212 2.496 24.024 1.00 51.75 130 PHE A N 1
ATOM 1050 C CA . PHE A 1 130 ? -3.5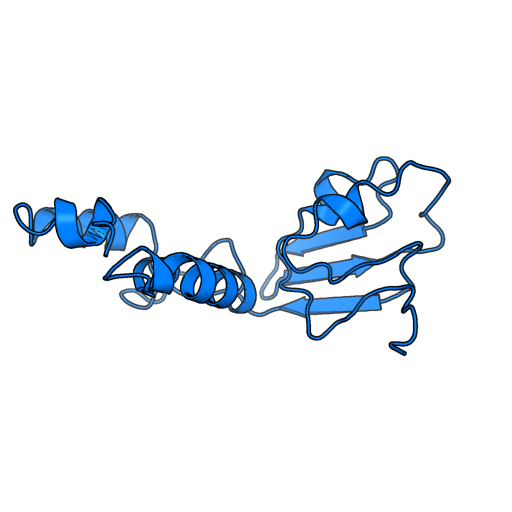49 3.445 23.106 1.00 51.75 130 PHE A CA 1
ATOM 1051 C C . PHE A 1 130 ? -2.060 3.593 23.360 1.00 51.75 130 PHE A C 1
ATOM 1053 O O . PHE A 1 130 ? -1.299 3.813 22.420 1.00 51.75 130 PHE A O 1
ATOM 1060 N N . GLY A 1 131 ? -1.644 3.446 24.620 1.00 52.09 131 GLY A N 1
ATOM 1061 C CA . GLY A 1 131 ? -0.234 3.436 24.995 1.00 52.09 131 GLY A CA 1
ATOM 1062 C C . GLY A 1 131 ? 0.516 2.223 24.463 1.00 52.09 131 GLY A C 1
ATOM 1063 O O . GLY A 1 131 ? 1.738 2.207 24.553 1.00 52.09 131 GLY A O 1
ATOM 1064 N N . GLY A 1 132 ? -0.209 1.238 23.917 1.00 52.88 132 GLY A N 1
ATOM 1065 C CA . GLY A 1 132 ? 0.377 0.005 23.462 1.00 52.88 132 GLY A CA 1
ATOM 1066 C C . GLY A 1 132 ? 1.220 -0.586 24.583 1.00 52.88 132 GLY A C 1
ATOM 1067 O O . GLY A 1 132 ? 2.448 -0.526 24.538 1.00 52.88 132 GLY A O 1
ATOM 1068 N N . MET A 1 133 ? 0.577 -1.123 25.617 1.00 55.38 133 MET A N 1
ATOM 1069 C CA . MET A 1 133 ? 1.349 -1.874 26.594 1.00 55.38 133 MET A CA 1
ATOM 1070 C C . MET A 1 133 ? 2.063 -3.010 25.867 1.00 55.38 133 MET A C 1
ATOM 1072 O O . MET A 1 133 ? 1.431 -3.801 25.162 1.00 55.38 133 MET A O 1
ATOM 1076 N N . LEU A 1 134 ? 3.393 -3.009 25.990 1.00 59.44 134 LEU A N 1
ATOM 1077 C CA . LEU A 1 134 ? 4.213 -4.110 25.527 1.00 59.44 134 LEU A CA 1
ATOM 1078 C C . LEU A 1 134 ? 3.771 -5.364 26.281 1.00 59.44 134 LEU A C 1
ATOM 1080 O O . LEU A 1 134 ? 3.654 -5.323 27.508 1.00 59.44 134 LEU A O 1
ATOM 1084 N N . LYS A 1 135 ? 3.489 -6.432 25.537 1.00 66.50 135 LYS A N 1
ATOM 1085 C CA . LYS A 1 135 ? 3.269 -7.769 26.099 1.00 66.50 135 LYS A CA 1
ATOM 1086 C C . LYS A 1 135 ? 4.482 -8.264 26.885 1.00 66.50 135 LYS A C 1
ATOM 1088 O O . LYS A 1 135 ? 5.620 -7.892 26.514 1.00 66.50 135 LYS A O 1
#